Protein AF-A0A1V5PBD8-F1 (afdb_monomer_lite)

Structure (mmCIF, N/CA/C/O backbone):
data_AF-A0A1V5PBD8-F1
#
_entry.id   AF-A0A1V5PBD8-F1
#
loop_
_atom_site.group_PDB
_atom_site.id
_atom_site.type_symbol
_atom_site.label_atom_id
_atom_site.label_alt_id
_atom_site.label_comp_id
_atom_site.label_asym_id
_atom_site.label_entity_id
_atom_site.label_seq_id
_atom_site.pdbx_PDB_ins_code
_atom_site.Cartn_x
_atom_site.Cartn_y
_atom_site.Cartn_z
_atom_site.occupancy
_atom_site.B_iso_or_equiv
_atom_site.auth_seq_id
_atom_site.auth_comp_id
_atom_site.auth_asym_id
_atom_site.auth_atom_id
_atom_site.pdbx_PDB_model_num
ATOM 1 N N . MET A 1 1 ? 1.506 4.887 -16.526 1.00 55.16 1 MET A N 1
ATOM 2 C CA . MET A 1 1 ? 0.230 5.075 -15.800 1.00 55.16 1 MET A CA 1
ATOM 3 C C . MET A 1 1 ? -0.372 3.739 -15.356 1.00 55.16 1 MET A C 1
ATOM 5 O O . MET A 1 1 ? -1.001 3.715 -14.316 1.00 55.16 1 MET A O 1
ATOM 9 N N . GLU A 1 2 ? -0.044 2.615 -16.008 1.00 74.25 2 GLU A N 1
ATOM 10 C CA . GLU A 1 2 ? -0.589 1.282 -15.676 1.00 74.25 2 GLU A CA 1
ATOM 11 C C . GLU A 1 2 ? -0.262 0.729 -14.269 1.00 74.25 2 GLU A C 1
ATOM 13 O O . GLU A 1 2 ? -1.037 -0.053 -13.721 1.00 74.25 2 GLU A O 1
ATOM 18 N N . PHE A 1 3 ? 0.873 1.096 -13.658 1.00 83.12 3 PHE A N 1
ATOM 19 C CA . PHE A 1 3 ? 1.298 0.510 -12.375 1.00 83.12 3 PHE A CA 1
ATOM 20 C C . PHE A 1 3 ? 0.428 0.943 -11.191 1.00 83.12 3 PHE A C 1
ATOM 22 O O . PHE A 1 3 ? 0.031 0.106 -10.381 1.00 83.12 3 PHE A O 1
ATOM 29 N N . SER A 1 4 ? 0.101 2.235 -11.104 1.00 85.50 4 SER A N 1
ATOM 30 C CA . SER A 1 4 ? -0.802 2.774 -10.081 1.00 85.50 4 SER A CA 1
ATOM 31 C C . SER A 1 4 ? -2.216 2.219 -10.224 1.00 85.50 4 SER A C 1
ATOM 33 O O . SER A 1 4 ? -2.887 1.995 -9.222 1.00 85.50 4 SER A O 1
ATOM 35 N N . GLU A 1 5 ? -2.653 1.952 -11.458 1.00 87.94 5 GLU A N 1
ATOM 36 C CA . GLU A 1 5 ? -3.978 1.397 -11.725 1.00 87.94 5 GLU A CA 1
ATOM 37 C C . GLU A 1 5 ? -4.095 -0.033 -11.196 1.00 87.94 5 GLU A C 1
ATOM 39 O O . GLU A 1 5 ? -4.920 -0.289 -10.317 1.00 87.94 5 GLU A O 1
ATOM 44 N N . LYS A 1 6 ? -3.193 -0.924 -11.631 1.00 89.00 6 LYS A N 1
ATOM 45 C CA . LYS A 1 6 ? -3.183 -2.331 -11.201 1.00 89.00 6 LYS A CA 1
ATOM 46 C C . LYS A 1 6 ? -2.930 -2.495 -9.706 1.00 89.00 6 LYS A C 1
ATOM 48 O O . LYS A 1 6 ? -3.498 -3.384 -9.072 1.00 89.00 6 LYS A O 1
ATOM 53 N N . LEU A 1 7 ? -2.067 -1.654 -9.131 1.00 90.81 7 LEU A N 1
ATOM 54 C CA . LEU A 1 7 ? -1.844 -1.646 -7.688 1.00 90.81 7 LEU A CA 1
ATOM 55 C C . LEU A 1 7 ? -3.107 -1.187 -6.948 1.00 90.81 7 LEU A C 1
ATOM 57 O O . LEU A 1 7 ? -3.491 -1.800 -5.953 1.00 90.81 7 LEU A O 1
ATOM 61 N N . GLY A 1 8 ? -3.777 -0.152 -7.459 1.00 91.25 8 GLY A N 1
ATOM 62 C CA . GLY A 1 8 ? -5.034 0.340 -6.911 1.00 91.25 8 GLY A CA 1
ATOM 63 C C . GLY A 1 8 ? -6.133 -0.720 -6.912 1.00 91.25 8 GLY A C 1
ATOM 64 O O . GLY A 1 8 ? -6.816 -0.873 -5.905 1.00 91.25 8 GLY A O 1
ATOM 65 N N . GLU A 1 9 ? -6.268 -1.500 -7.986 1.00 90.62 9 GLU A N 1
ATOM 66 C CA . GLU A 1 9 ? -7.227 -2.613 -8.073 1.00 90.62 9 GLU A CA 1
ATOM 67 C C . GLU A 1 9 ? -6.964 -3.696 -7.018 1.00 90.62 9 GLU A C 1
ATOM 69 O O . GLU A 1 9 ? -7.883 -4.125 -6.315 1.00 90.62 9 GLU A O 1
ATOM 74 N N . ALA A 1 10 ? -5.702 -4.105 -6.862 1.00 90.75 10 ALA A N 1
ATOM 75 C CA . ALA A 1 10 ? -5.312 -5.120 -5.887 1.00 90.75 10 ALA A CA 1
ATOM 76 C C . ALA A 1 10 ? -5.588 -4.670 -4.439 1.00 90.75 10 ALA A C 1
ATOM 78 O O . ALA A 1 10 ? -6.126 -5.425 -3.624 1.00 90.75 10 ALA A O 1
ATOM 79 N N . LEU A 1 11 ? -5.273 -3.411 -4.128 1.00 91.06 11 LEU A N 1
ATOM 80 C CA . LEU A 1 11 ? -5.482 -2.828 -2.802 1.00 91.06 11 LEU A CA 1
ATOM 81 C C . LEU A 1 11 ? -6.960 -2.526 -2.523 1.00 91.06 11 LEU A C 1
ATOM 83 O O . LEU A 1 11 ? -7.412 -2.714 -1.396 1.00 91.06 11 LEU A O 1
ATOM 87 N N . ALA A 1 12 ? -7.731 -2.123 -3.532 1.00 91.06 12 ALA A N 1
ATOM 88 C CA . ALA A 1 12 ? -9.177 -1.926 -3.439 1.00 91.06 12 ALA A CA 1
ATOM 89 C C . ALA A 1 12 ? -9.902 -3.214 -3.037 1.00 91.06 12 ALA A C 1
ATOM 91 O O . ALA A 1 12 ? -10.720 -3.204 -2.113 1.00 91.06 12 ALA A O 1
ATOM 92 N N . ALA A 1 13 ? -9.534 -4.337 -3.663 1.00 87.75 13 ALA A N 1
ATOM 93 C CA . ALA A 1 13 ? -10.061 -5.651 -3.309 1.00 87.75 13 ALA A CA 1
ATOM 94 C C . ALA A 1 13 ? -9.727 -6.035 -1.856 1.00 87.75 13 ALA A C 1
ATOM 96 O O . ALA A 1 13 ? -10.575 -6.588 -1.157 1.00 87.75 13 ALA A O 1
ATOM 97 N N . TYR A 1 14 ? -8.520 -5.704 -1.384 1.00 87.88 14 TYR A N 1
ATOM 98 C CA . TYR A 1 14 ? -8.087 -5.995 -0.016 1.00 87.88 14 TYR A CA 1
ATOM 99 C C . TYR A 1 14 ? -8.771 -5.100 1.031 1.00 87.88 14 TYR A C 1
ATOM 101 O O . TYR A 1 14 ? -9.237 -5.580 2.064 1.00 87.88 14 TYR A O 1
ATOM 109 N N . CYS A 1 15 ? -8.857 -3.794 0.774 1.00 84.00 15 CYS A N 1
ATOM 110 C CA . CYS A 1 15 ? -9.437 -2.825 1.704 1.00 84.00 15 CYS A CA 1
ATOM 111 C C . CYS A 1 15 ? -10.968 -2.727 1.623 1.00 84.00 15 CYS A C 1
ATOM 113 O O . CYS A 1 15 ? -11.556 -2.047 2.463 1.00 84.00 15 CYS A O 1
ATOM 115 N N . ALA A 1 16 ? -11.602 -3.401 0.656 1.00 85.56 16 ALA A N 1
ATOM 116 C CA . ALA A 1 16 ? -13.030 -3.303 0.349 1.00 85.56 16 ALA A CA 1
ATOM 117 C C . ALA A 1 16 ? -13.484 -1.853 0.082 1.00 85.56 16 ALA A C 1
ATOM 119 O O . ALA A 1 16 ? -14.508 -1.395 0.594 1.00 85.56 16 ALA A O 1
ATOM 120 N N . ILE A 1 17 ? -12.687 -1.126 -0.701 1.00 84.88 17 ILE A N 1
ATOM 121 C CA . ILE A 1 17 ? -12.895 0.282 -1.068 1.00 84.88 17 ILE A CA 1
ATOM 122 C C . ILE A 1 17 ? -12.884 0.390 -2.592 1.00 84.88 17 ILE A C 1
ATOM 124 O O . ILE A 1 17 ? -12.342 -0.479 -3.269 1.00 84.88 17 ILE A O 1
ATOM 128 N N . ASP A 1 18 ? -13.501 1.436 -3.138 1.00 89.88 18 ASP A N 1
ATOM 129 C CA . ASP A 1 18 ? -13.514 1.671 -4.578 1.00 89.88 18 ASP A CA 1
ATOM 130 C C . ASP A 1 18 ? -12.097 1.892 -5.135 1.00 89.88 18 ASP A C 1
ATOM 132 O O . ASP A 1 18 ? -11.271 2.597 -4.544 1.00 89.88 18 ASP A O 1
ATOM 136 N N . THR A 1 19 ? -11.822 1.307 -6.299 1.00 89.19 19 THR A N 1
ATOM 137 C CA . THR A 1 19 ? -10.533 1.436 -6.985 1.00 89.19 19 THR A CA 1
ATOM 138 C C . THR A 1 19 ? -10.172 2.889 -7.263 1.00 89.19 19 THR A C 1
ATOM 140 O O . THR A 1 19 ? -9.019 3.265 -7.055 1.00 89.19 19 THR A O 1
ATOM 143 N N . ALA A 1 20 ? -11.132 3.727 -7.662 1.00 88.94 20 ALA A N 1
ATOM 144 C CA . ALA A 1 20 ? -10.871 5.137 -7.918 1.00 88.94 20 ALA A CA 1
ATOM 145 C C . ALA A 1 20 ? -10.479 5.872 -6.630 1.00 88.94 20 ALA A C 1
ATOM 147 O O . ALA A 1 20 ? -9.625 6.758 -6.662 1.00 88.94 20 ALA A O 1
ATOM 148 N N . GLU A 1 21 ? -11.055 5.502 -5.485 1.00 88.81 21 GLU A N 1
ATOM 149 C CA . GLU A 1 21 ? -10.688 6.104 -4.202 1.00 88.81 21 GLU A CA 1
ATOM 150 C C . GLU A 1 21 ? -9.250 5.733 -3.813 1.00 88.81 21 GLU A C 1
ATOM 152 O O . GLU A 1 21 ? -8.467 6.626 -3.490 1.00 88.81 21 GLU A O 1
ATOM 157 N N . ILE A 1 22 ? -8.862 4.458 -3.940 1.00 90.12 22 ILE A N 1
ATOM 158 C CA . ILE A 1 22 ? -7.475 4.023 -3.701 1.00 90.12 22 ILE A CA 1
ATOM 159 C C . ILE A 1 22 ? -6.502 4.717 -4.660 1.00 90.12 22 ILE A C 1
ATOM 161 O O . ILE A 1 22 ? -5.461 5.208 -4.227 1.00 90.12 22 ILE A O 1
ATOM 165 N N . GLN A 1 23 ? -6.834 4.797 -5.949 1.00 89.50 23 GLN A N 1
ATOM 166 C CA . GLN A 1 23 ? -5.990 5.454 -6.951 1.00 89.50 23 GLN A CA 1
ATOM 167 C C . GLN A 1 23 ? -5.775 6.940 -6.647 1.00 89.50 23 GLN A C 1
ATOM 169 O O . GLN A 1 23 ? -4.667 7.434 -6.818 1.00 89.50 23 GLN A O 1
ATOM 174 N N . ASN A 1 24 ? -6.800 7.642 -6.152 1.00 89.56 24 ASN A N 1
ATOM 175 C CA . ASN A 1 24 ? -6.669 9.037 -5.716 1.00 89.56 24 ASN A CA 1
ATOM 176 C C . ASN A 1 24 ? -5.836 9.195 -4.436 1.00 89.56 24 ASN A C 1
ATOM 178 O O . ASN A 1 24 ? -5.394 10.300 -4.127 1.00 89.56 24 ASN A O 1
ATOM 182 N N . MET A 1 25 ? -5.668 8.121 -3.665 1.00 90.75 25 MET A N 1
ATOM 183 C CA . MET A 1 25 ? -4.839 8.122 -2.465 1.00 90.75 25 MET A CA 1
ATOM 184 C C . MET A 1 25 ? -3.384 7.763 -2.752 1.00 90.75 25 MET A C 1
ATOM 186 O O . MET A 1 25 ? -2.523 8.199 -1.999 1.00 90.75 25 MET A O 1
ATOM 190 N N . LEU A 1 26 ? -3.106 6.969 -3.789 1.00 91.75 26 LEU A N 1
ATOM 191 C CA . LEU A 1 26 ? -1.739 6.626 -4.170 1.00 91.75 26 LEU A CA 1
ATOM 192 C C . LEU A 1 26 ? -0.956 7.888 -4.549 1.00 91.75 26 LEU A C 1
ATOM 194 O O . LEU A 1 26 ? -1.376 8.671 -5.400 1.00 91.75 26 LEU A O 1
ATOM 198 N N . GLU A 1 27 ? 0.208 8.053 -3.935 1.00 91.31 27 GLU A N 1
ATOM 199 C CA . GLU A 1 27 ? 1.088 9.198 -4.140 1.00 91.31 27 GLU A CA 1
ATOM 200 C C . GLU A 1 27 ? 2.503 8.745 -4.514 1.00 91.31 27 GLU A C 1
ATOM 202 O O . GLU A 1 27 ? 2.925 7.629 -4.204 1.00 91.31 27 GLU A O 1
ATOM 207 N N . THR A 1 28 ? 3.245 9.605 -5.211 1.00 89.94 28 THR A N 1
ATOM 208 C CA . THR A 1 28 ? 4.675 9.386 -5.447 1.00 89.94 28 THR A CA 1
ATOM 209 C C . THR A 1 28 ? 5.447 9.929 -4.245 1.00 89.94 28 THR A C 1
ATOM 211 O O . THR A 1 28 ? 5.324 11.123 -3.954 1.00 89.94 28 THR A O 1
ATOM 214 N N . PRO A 1 29 ? 6.233 9.098 -3.541 1.00 88.06 29 P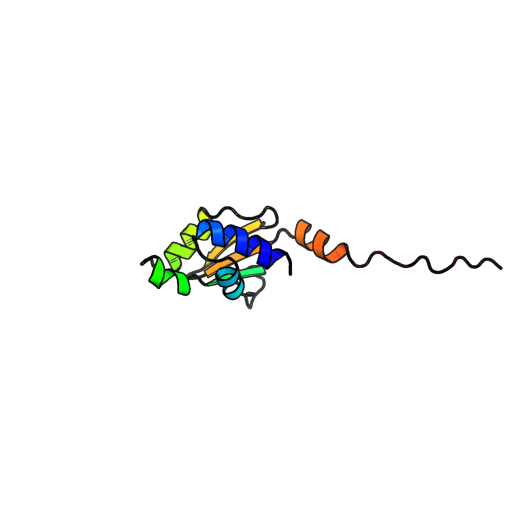RO A N 1
ATOM 215 C CA . PRO A 1 29 ? 7.011 9.563 -2.403 1.00 88.06 29 PRO A CA 1
ATOM 216 C C . PRO A 1 29 ? 8.093 10.574 -2.833 1.00 88.06 29 PRO A C 1
ATOM 218 O O . PRO A 1 29 ? 8.561 10.544 -3.974 1.00 88.06 29 PRO A O 1
ATOM 221 N N . PRO A 1 30 ? 8.518 11.476 -1.929 1.00 84.69 30 PRO A N 1
ATOM 222 C CA . PRO A 1 30 ? 9.486 12.528 -2.249 1.00 84.69 30 PRO A CA 1
ATOM 223 C C . PRO A 1 30 ? 10.912 12.002 -2.455 1.00 84.69 30 PRO A C 1
ATOM 225 O O . PRO A 1 30 ? 11.703 12.631 -3.155 1.00 84.69 30 PRO A O 1
ATOM 228 N N . GLU A 1 31 ? 11.242 10.864 -1.842 1.00 87.69 31 GLU A N 1
ATOM 229 C CA . GLU A 1 31 ? 12.557 10.233 -1.912 1.00 87.69 31 GLU A CA 1
ATOM 230 C C . GLU A 1 31 ? 12.430 8.830 -2.498 1.00 87.69 31 GLU A C 1
ATOM 232 O O . GLU A 1 31 ? 11.592 8.041 -2.065 1.00 87.69 31 GLU A O 1
ATOM 237 N N . SER A 1 32 ? 13.305 8.487 -3.443 1.00 82.69 32 SER A N 1
ATOM 238 C CA . SER A 1 32 ? 13.304 7.176 -4.107 1.00 82.69 32 SER A CA 1
ATOM 239 C C . SER A 1 32 ? 13.579 6.006 -3.154 1.00 82.69 32 SER A C 1
ATOM 241 O O . SER A 1 32 ? 13.192 4.875 -3.428 1.00 82.69 32 SER A O 1
ATOM 243 N N . GLU A 1 33 ? 14.219 6.263 -2.010 1.00 86.56 33 GLU A N 1
ATOM 244 C CA . GLU A 1 33 ? 14.428 5.264 -0.953 1.00 86.56 33 GLU A CA 1
ATOM 245 C C . GLU A 1 33 ? 13.115 4.854 -0.263 1.00 86.56 33 GLU A C 1
ATOM 247 O O . GLU A 1 33 ? 13.028 3.770 0.312 1.00 86.56 33 GLU A O 1
ATOM 252 N N . MET A 1 34 ? 12.073 5.686 -0.362 1.00 87.50 34 MET A N 1
ATOM 253 C CA . MET A 1 34 ? 10.732 5.413 0.162 1.00 87.50 34 MET A CA 1
ATOM 254 C C . MET A 1 34 ? 9.837 4.673 -0.845 1.00 87.50 34 MET A C 1
ATOM 256 O O . MET A 1 34 ? 8.636 4.553 -0.617 1.00 87.50 34 MET A O 1
ATOM 260 N N . GLY A 1 35 ? 10.405 4.153 -1.934 1.00 89.56 35 GLY A N 1
ATOM 261 C CA . GLY A 1 35 ? 9.696 3.376 -2.948 1.00 89.56 35 GLY A CA 1
ATOM 262 C C . GLY A 1 35 ? 9.272 4.192 -4.163 1.00 89.56 35 GLY A C 1
ATOM 263 O O . GLY A 1 35 ? 9.621 5.359 -4.319 1.00 89.56 35 GLY A O 1
ATOM 264 N N . ASP A 1 36 ? 8.522 3.546 -5.048 1.00 90.62 36 ASP A N 1
ATOM 265 C CA . ASP A 1 36 ? 8.011 4.139 -6.286 1.00 90.62 36 ASP A CA 1
ATOM 266 C C . ASP A 1 36 ? 6.599 4.710 -6.097 1.00 90.62 36 ASP A C 1
ATOM 268 O O . ASP A 1 36 ? 6.215 5.688 -6.741 1.00 90.62 36 ASP A O 1
ATOM 272 N N . LEU A 1 37 ? 5.817 4.092 -5.207 1.00 91.94 37 LEU A N 1
ATOM 273 C CA . LEU A 1 37 ? 4.451 4.482 -4.864 1.00 91.94 37 LEU A CA 1
ATOM 274 C C . LEU A 1 37 ? 4.250 4.370 -3.356 1.00 91.94 37 LEU A C 1
ATOM 276 O O . LEU A 1 37 ? 4.766 3.448 -2.729 1.00 91.94 37 LEU A O 1
ATOM 280 N N . ALA A 1 38 ? 3.451 5.259 -2.782 1.00 94.00 38 ALA A N 1
ATOM 281 C CA . ALA A 1 38 ? 3.079 5.221 -1.377 1.00 94.00 38 ALA A CA 1
ATOM 282 C C . ALA A 1 38 ? 1.555 5.288 -1.213 1.00 94.00 38 ALA A C 1
ATOM 284 O O . ALA A 1 38 ? 0.868 5.990 -1.955 1.00 94.00 38 ALA A O 1
ATOM 285 N N . LEU A 1 39 ? 1.023 4.552 -0.233 1.00 93.69 39 LEU A N 1
ATOM 286 C CA . LEU A 1 39 ? -0.384 4.616 0.162 1.00 93.69 39 LEU A CA 1
ATOM 287 C C . LEU A 1 39 ? -0.524 5.195 1.582 1.00 93.69 39 LEU A C 1
ATOM 289 O O . LEU A 1 39 ? -0.198 4.507 2.559 1.00 93.69 39 LEU A O 1
ATOM 293 N N . PRO A 1 40 ? -1.066 6.415 1.737 1.00 93.62 40 PRO A N 1
ATOM 294 C CA . PRO A 1 40 ? -1.397 6.989 3.035 1.00 93.62 40 PRO A CA 1
ATOM 295 C C . PRO A 1 40 ? -2.585 6.262 3.677 1.00 93.62 40 PRO A C 1
ATOM 297 O O . PRO A 1 40 ? -3.723 6.341 3.216 1.00 93.62 40 PRO A O 1
ATOM 300 N N . CYS A 1 41 ? -2.370 5.622 4.825 1.00 91.94 41 CYS A N 1
ATOM 301 C CA . CYS A 1 41 ? -3.415 4.856 5.512 1.00 91.94 41 CYS A CA 1
ATOM 302 C C . CYS A 1 41 ? -4.288 5.687 6.473 1.00 91.94 41 CYS A C 1
ATOM 304 O O . CYS A 1 41 ? -5.216 5.166 7.098 1.00 91.94 41 CYS A O 1
ATOM 306 N N . PHE A 1 42 ? -4.035 6.994 6.596 1.00 88.94 42 PHE A N 1
ATOM 307 C CA . PHE A 1 42 ? -4.771 7.892 7.500 1.00 88.94 42 PHE A CA 1
ATOM 308 C C . PHE A 1 42 ? -6.263 7.990 7.174 1.00 88.94 42 PHE A C 1
ATOM 310 O O . PHE A 1 42 ? -7.084 8.126 8.083 1.00 88.94 42 PHE A O 1
ATOM 317 N N . ARG A 1 43 ? -6.631 7.886 5.892 1.00 84.19 43 ARG A N 1
ATOM 318 C CA . ARG A 1 43 ? -8.036 7.935 5.457 1.00 84.19 43 ARG A CA 1
ATOM 319 C C . ARG A 1 43 ? -8.796 6.679 5.898 1.00 84.19 43 ARG A C 1
ATOM 321 O O . ARG A 1 43 ? -9.945 6.786 6.321 1.00 84.19 43 ARG A O 1
ATOM 328 N N . PHE A 1 44 ? -8.129 5.521 5.931 1.00 84.25 44 PHE A N 1
ATOM 329 C CA . PHE A 1 44 ? -8.720 4.258 6.390 1.00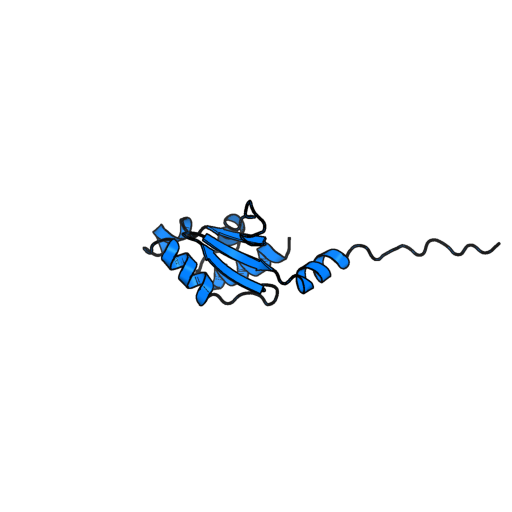 84.25 44 PHE A CA 1
ATOM 330 C C . PHE A 1 44 ? -8.879 4.182 7.908 1.00 84.25 44 PHE A C 1
ATOM 332 O O . PHE A 1 44 ? -9.744 3.454 8.391 1.00 84.25 44 PHE A O 1
ATOM 339 N N . ALA A 1 45 ? -8.085 4.937 8.674 1.00 85.38 45 ALA A N 1
ATOM 340 C CA . ALA A 1 45 ? -8.082 4.864 10.135 1.00 85.38 45 ALA A CA 1
ATOM 341 C C . ALA A 1 45 ? -9.473 5.100 10.747 1.00 85.38 45 ALA A C 1
ATOM 343 O O . ALA A 1 45 ? -9.889 4.385 11.663 1.00 85.38 45 ALA A O 1
ATOM 344 N N . LYS A 1 46 ? -10.233 6.058 10.197 1.00 81.06 46 LYS A N 1
ATOM 345 C CA . LYS A 1 46 ? -11.594 6.365 10.663 1.00 81.06 46 LYS A CA 1
ATOM 346 C C . LYS A 1 46 ? -12.594 5.261 10.309 1.00 81.06 46 LYS A C 1
ATOM 348 O O . LYS A 1 46 ? -13.451 4.947 11.131 1.00 81.06 46 LYS A O 1
ATOM 353 N N . ALA A 1 47 ? -12.473 4.673 9.118 1.00 82.12 47 ALA A N 1
ATOM 354 C CA . ALA A 1 47 ? -13.356 3.607 8.644 1.00 82.12 47 ALA A CA 1
ATOM 355 C C . ALA A 1 47 ? -13.096 2.281 9.377 1.00 82.12 47 ALA A C 1
ATOM 357 O O . ALA A 1 47 ? -14.030 1.636 9.848 1.00 82.12 47 ALA A O 1
ATOM 358 N N . GLN A 1 48 ? -11.825 1.912 9.548 1.00 81.25 48 GLN A N 1
ATOM 359 C CA . GLN A 1 48 ? -11.425 0.649 10.168 1.00 81.25 48 GLN A CA 1
ATOM 360 C C . GLN A 1 48 ? -11.323 0.712 11.700 1.00 81.25 48 GLN A C 1
ATOM 362 O O . GLN A 1 48 ? -11.120 -0.322 12.332 1.00 81.25 48 GLN A O 1
ATOM 367 N N . LYS A 1 49 ? -11.439 1.903 12.312 1.00 87.19 49 LYS A N 1
ATOM 368 C CA . LYS A 1 49 ? -11.217 2.139 13.757 1.00 87.19 49 LYS A CA 1
ATOM 369 C C . LYS A 1 49 ? -9.884 1.559 14.261 1.00 87.19 49 LYS A C 1
ATOM 371 O O . LYS A 1 49 ? -9.774 1.129 15.407 1.00 87.19 49 LYS A O 1
ATOM 376 N N . LYS A 1 50 ? -8.874 1.547 13.393 1.00 88.62 50 LYS A N 1
ATOM 377 C CA . LYS A 1 50 ? -7.510 1.079 13.662 1.00 88.62 50 LYS A CA 1
ATOM 378 C C . LYS A 1 50 ? -6.542 2.234 13.444 1.00 88.62 50 LYS A C 1
ATOM 380 O O . LYS A 1 50 ? -6.789 3.109 12.616 1.00 88.62 50 LYS A O 1
ATOM 385 N N . SER A 1 51 ? -5.426 2.229 14.164 1.00 92.62 51 SER A N 1
ATOM 386 C CA . SER A 1 51 ? -4.359 3.204 13.934 1.00 92.62 51 SER A CA 1
ATOM 387 C C . SER A 1 51 ? -3.810 3.066 12.508 1.00 92.62 51 SER A C 1
ATOM 389 O O . SER A 1 51 ? -3.629 1.934 12.054 1.00 92.62 51 SER A O 1
ATOM 391 N N . PRO A 1 52 ? -3.477 4.173 11.817 1.00 91.56 52 PRO A N 1
ATOM 392 C CA . PRO A 1 52 ? -2.956 4.126 10.449 1.00 91.56 52 PRO A CA 1
ATOM 393 C C . PRO A 1 52 ? -1.699 3.258 10.334 1.00 91.56 52 PRO A C 1
ATOM 395 O O . PRO A 1 52 ? -1.540 2.562 9.342 1.00 91.56 52 PRO A O 1
ATOM 398 N N . ALA A 1 53 ? -0.867 3.215 11.379 1.00 93.69 53 ALA A N 1
ATOM 399 C CA . ALA A 1 53 ? 0.309 2.351 11.416 1.00 93.69 53 ALA A CA 1
ATOM 400 C C . ALA A 1 53 ? -0.007 0.852 11.454 1.00 93.69 53 ALA A C 1
ATOM 402 O O . ALA A 1 53 ? 0.694 0.059 10.835 1.00 93.69 53 ALA A O 1
ATOM 403 N N . LEU A 1 54 ? -1.085 0.455 12.136 1.00 93.31 54 LEU A N 1
ATOM 404 C CA . LEU A 1 54 ? -1.523 -0.941 12.140 1.00 93.31 54 LEU A CA 1
ATOM 405 C C . LEU A 1 54 ? -2.108 -1.336 10.785 1.00 93.31 54 LEU A C 1
ATOM 407 O O . LEU A 1 54 ? -1.891 -2.452 10.337 1.00 93.31 54 LEU A O 1
ATOM 411 N N . ILE A 1 55 ? -2.831 -0.420 10.136 1.00 92.44 55 ILE A N 1
ATOM 412 C CA . ILE A 1 55 ? -3.381 -0.644 8.795 1.00 92.44 55 ILE A CA 1
ATOM 413 C C . ILE A 1 55 ? -2.245 -0.768 7.779 1.00 92.44 55 ILE A C 1
ATOM 415 O O . ILE A 1 55 ? -2.252 -1.693 6.977 1.00 92.44 55 ILE A O 1
ATOM 419 N N . ALA A 1 56 ? -1.2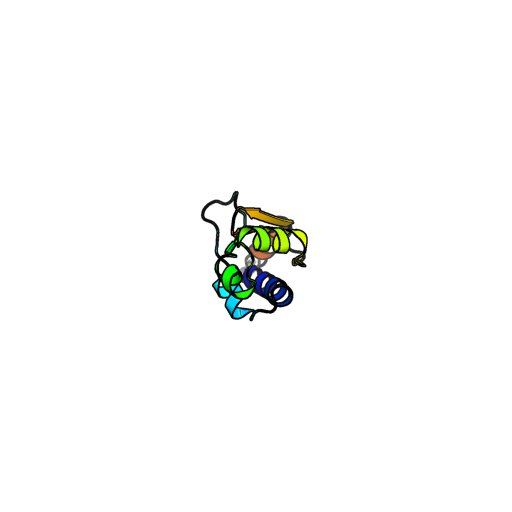47 0.113 7.849 1.00 94.06 56 ALA A N 1
ATOM 420 C CA . ALA A 1 56 ? -0.089 0.050 6.970 1.00 94.06 56 ALA A CA 1
ATOM 421 C C . ALA A 1 56 ? 0.686 -1.267 7.136 1.00 94.06 56 ALA A C 1
ATOM 423 O O . ALA A 1 56 ? 0.991 -1.931 6.148 1.00 94.06 56 ALA A O 1
ATOM 424 N N . ALA A 1 57 ? 0.951 -1.679 8.380 1.00 94.19 57 ALA A N 1
ATOM 425 C CA . ALA A 1 57 ? 1.611 -2.951 8.670 1.00 94.19 57 ALA A CA 1
ATOM 426 C C . ALA A 1 57 ? 0.802 -4.160 8.173 1.00 94.19 57 ALA A C 1
ATOM 428 O O . ALA A 1 57 ? 1.377 -5.097 7.626 1.00 94.19 57 ALA A O 1
ATOM 429 N N . ASP A 1 58 ? -0.522 -4.127 8.331 1.00 93.44 58 ASP A N 1
ATOM 430 C CA . ASP A 1 58 ? -1.414 -5.180 7.848 1.00 93.44 58 ASP A CA 1
ATOM 431 C C . ASP A 1 58 ? -1.400 -5.287 6.319 1.00 93.44 58 ASP A C 1
ATOM 433 O O . ASP A 1 58 ? -1.188 -6.372 5.788 1.00 93.44 58 ASP A O 1
ATOM 437 N N . ILE A 1 59 ? -1.545 -4.165 5.610 1.00 92.25 59 ILE A N 1
ATOM 438 C CA . ILE A 1 59 ? -1.498 -4.135 4.143 1.00 92.25 59 ILE A CA 1
ATOM 439 C C . ILE A 1 59 ? -0.136 -4.632 3.649 1.00 92.25 59 ILE A C 1
ATOM 441 O O . ILE A 1 59 ? -0.086 -5.488 2.773 1.00 92.25 59 ILE A O 1
ATOM 445 N N . ALA A 1 60 ? 0.970 -4.154 4.225 1.00 93.75 60 ALA A N 1
ATOM 446 C CA . ALA A 1 60 ? 2.307 -4.576 3.810 1.00 93.75 60 ALA A CA 1
ATOM 447 C C . ALA A 1 60 ? 2.553 -6.086 4.010 1.00 93.75 60 ALA A C 1
ATOM 449 O O . ALA A 1 60 ? 3.297 -6.686 3.238 1.00 93.75 60 ALA A O 1
ATOM 450 N N . ALA A 1 61 ? 1.935 -6.698 5.027 1.00 93.25 61 ALA A N 1
ATOM 451 C CA . ALA A 1 61 ? 2.123 -8.111 5.353 1.00 93.25 61 ALA A CA 1
ATOM 452 C C . ALA A 1 61 ? 1.148 -9.054 4.632 1.00 93.25 61 ALA A C 1
ATOM 454 O O . ALA A 1 61 ? 1.517 -10.186 4.321 1.00 93.25 61 ALA A O 1
ATOM 455 N N . ASN A 1 62 ? -0.091 -8.615 4.405 1.00 93.06 62 ASN A N 1
ATOM 456 C CA . ASN A 1 62 ? -1.198 -9.491 4.016 1.00 93.06 62 ASN A CA 1
ATOM 457 C C . ASN A 1 62 ? -1.831 -9.134 2.664 1.00 93.06 62 ASN A C 1
ATOM 459 O O . ASN A 1 62 ? -2.577 -9.953 2.121 1.00 93.06 62 ASN A O 1
ATOM 463 N N . ALA A 1 63 ? -1.577 -7.943 2.109 1.00 90.56 63 ALA A N 1
ATOM 464 C CA . ALA A 1 63 ? -2.148 -7.585 0.817 1.00 90.56 63 ALA A CA 1
ATOM 465 C C . ALA A 1 63 ? -1.558 -8.453 -0.299 1.00 90.56 63 ALA A C 1
ATOM 467 O O . ALA A 1 63 ? -0.353 -8.699 -0.369 1.00 90.56 63 ALA A O 1
ATOM 468 N N . VAL A 1 64 ? -2.424 -8.890 -1.212 1.00 90.50 64 VAL A N 1
ATOM 469 C CA . VAL A 1 64 ? -1.997 -9.574 -2.431 1.00 90.50 64 VAL A CA 1
ATOM 470 C C . VAL A 1 64 ? -1.527 -8.513 -3.411 1.00 90.50 64 VAL A C 1
ATOM 472 O O . VAL A 1 64 ? -2.324 -7.716 -3.898 1.00 90.50 64 VAL A O 1
ATOM 475 N N . LEU A 1 65 ? -0.224 -8.486 -3.674 1.00 91.50 65 LEU A N 1
ATOM 476 C CA . LEU A 1 65 ? 0.391 -7.480 -4.530 1.00 91.50 65 LEU A CA 1
ATOM 477 C C . LEU A 1 65 ? 0.556 -8.007 -5.962 1.00 91.50 65 LEU A C 1
ATOM 479 O O . LEU A 1 65 ? 0.805 -9.200 -6.152 1.00 91.50 65 LEU A O 1
ATOM 483 N N . PRO A 1 66 ? 0.450 -7.133 -6.977 1.00 89.81 66 PRO A N 1
ATOM 484 C CA . PRO A 1 66 ? 0.744 -7.499 -8.356 1.00 89.81 66 PRO A CA 1
ATOM 485 C C . PRO A 1 66 ? 2.182 -8.006 -8.533 1.00 89.81 66 PRO A C 1
ATOM 487 O O . PRO A 1 66 ? 3.092 -7.571 -7.831 1.00 89.81 66 PRO A O 1
ATOM 490 N N . GLU A 1 67 ? 2.421 -8.844 -9.546 1.00 88.56 67 GLU A N 1
ATOM 491 C CA . GLU A 1 67 ? 3.741 -9.451 -9.788 1.00 88.56 67 GLU A CA 1
ATOM 492 C C . GLU A 1 67 ? 4.869 -8.443 -10.043 1.00 88.56 67 GLU A C 1
ATOM 494 O O . GLU A 1 67 ? 6.033 -8.762 -9.798 1.00 88.56 67 GLU A O 1
ATOM 499 N N . PHE A 1 68 ? 4.551 -7.238 -10.518 1.00 89.50 68 PHE A N 1
ATOM 500 C CA . PHE A 1 68 ? 5.539 -6.184 -10.743 1.00 89.50 68 PHE A CA 1
ATOM 501 C C . PHE A 1 68 ? 5.997 -5.496 -9.454 1.00 89.50 68 PHE A C 1
ATOM 503 O O . PHE A 1 68 ? 6.968 -4.745 -9.495 1.00 89.50 68 PHE A O 1
ATOM 510 N N . ILE A 1 69 ? 5.346 -5.738 -8.314 1.00 92.31 69 ILE A N 1
ATOM 511 C CA . ILE A 1 69 ? 5.793 -5.226 -7.020 1.00 92.31 69 ILE A CA 1
ATOM 512 C C . ILE A 1 69 ? 6.884 -6.145 -6.466 1.00 92.31 69 ILE A C 1
ATOM 514 O O . ILE A 1 69 ? 6.721 -7.359 -6.349 1.00 92.31 69 ILE A O 1
ATOM 518 N N . LEU A 1 70 ? 8.031 -5.554 -6.146 1.00 92.75 70 LEU A N 1
ATOM 519 C CA . LEU A 1 70 ? 9.163 -6.206 -5.501 1.00 92.75 70 LEU A CA 1
ATOM 520 C C . LEU A 1 70 ? 8.869 -6.458 -4.020 1.00 92.75 70 LEU A C 1
ATOM 522 O O . LEU A 1 70 ? 9.118 -7.553 -3.522 1.00 92.75 70 LEU A O 1
ATOM 526 N N . LYS A 1 71 ? 8.375 -5.431 -3.322 1.00 92.88 71 LYS A N 1
ATOM 527 C CA . LYS A 1 71 ? 8.046 -5.473 -1.893 1.00 92.88 71 LYS A CA 1
ATOM 528 C C . LYS A 1 71 ? 7.137 -4.309 -1.495 1.00 92.88 71 LYS A C 1
ATOM 530 O O . LYS A 1 71 ? 7.099 -3.287 -2.182 1.00 92.88 71 LYS A O 1
ATOM 535 N N . ALA A 1 72 ? 6.463 -4.469 -0.360 1.00 94.75 72 ALA A N 1
ATOM 536 C CA . ALA A 1 72 ? 5.772 -3.405 0.356 1.00 94.75 72 ALA A CA 1
ATOM 537 C C . ALA A 1 72 ? 6.378 -3.245 1.757 1.00 94.75 72 ALA A C 1
ATOM 539 O O . ALA A 1 72 ? 6.641 -4.239 2.433 1.00 94.75 72 ALA A O 1
ATOM 540 N N . GLU A 1 73 ? 6.589 -2.010 2.202 1.00 95.06 73 GLU A N 1
ATOM 541 C CA . GLU A 1 73 ? 7.115 -1.695 3.531 1.00 95.06 73 GLU A CA 1
ATOM 542 C C . GLU A 1 73 ? 6.217 -0.691 4.246 1.00 95.06 73 GLU A C 1
ATOM 544 O O . GLU A 1 73 ? 5.870 0.357 3.706 1.00 95.06 73 GLU A O 1
ATOM 549 N N . ALA A 1 74 ? 5.848 -0.998 5.487 1.00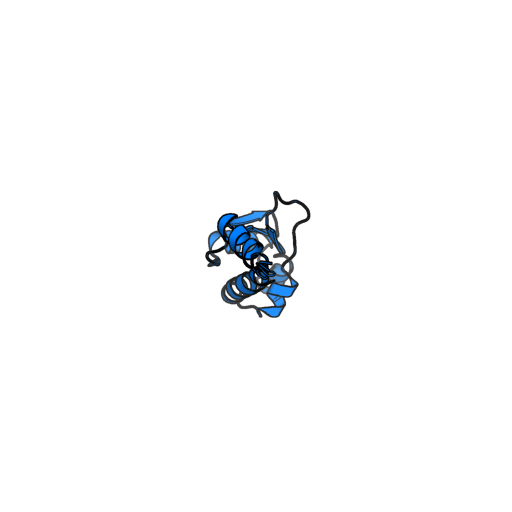 94.94 74 ALA A N 1
ATOM 550 C CA . ALA A 1 74 ? 5.089 -0.078 6.318 1.00 94.94 74 ALA A CA 1
ATOM 551 C C . ALA A 1 74 ? 6.031 0.928 6.995 1.00 94.94 74 ALA A C 1
ATOM 553 O O . ALA A 1 74 ? 6.902 0.546 7.777 1.00 94.94 74 ALA A O 1
ATOM 554 N N . ALA A 1 75 ? 5.817 2.216 6.739 1.00 93.12 75 ALA A N 1
ATOM 555 C CA . ALA A 1 75 ? 6.582 3.316 7.314 1.00 93.12 75 ALA A CA 1
ATOM 556 C C . ALA A 1 75 ? 5.633 4.277 8.042 1.00 93.12 75 ALA A C 1
ATOM 558 O O . ALA A 1 75 ? 5.025 5.178 7.458 1.00 93.12 75 ALA A O 1
ATOM 559 N N . GLY A 1 76 ? 5.458 4.065 9.348 1.00 91.69 76 GLY A N 1
ATOM 560 C CA . GLY A 1 76 ? 4.485 4.829 10.127 1.00 91.69 76 GLY A CA 1
ATOM 561 C C . GLY A 1 76 ? 3.073 4.609 9.583 1.00 91.69 76 GLY A C 1
ATOM 562 O O . GLY A 1 76 ? 2.601 3.484 9.573 1.00 91.69 76 GLY A O 1
ATOM 563 N N . GLY A 1 77 ? 2.393 5.671 9.145 1.00 93.00 77 GLY A N 1
ATOM 564 C CA . GLY A 1 77 ? 1.040 5.602 8.575 1.00 93.00 77 GLY A CA 1
ATOM 565 C C . GLY A 1 77 ? 0.973 5.375 7.061 1.00 93.00 77 GLY A C 1
ATOM 566 O O . GLY A 1 77 ? -0.101 5.575 6.494 1.00 93.00 77 GLY A O 1
ATOM 567 N N . TYR A 1 78 ? 2.082 5.008 6.419 1.00 93.81 78 TYR A N 1
ATOM 568 C CA . TYR A 1 78 ? 2.187 4.812 4.972 1.00 93.81 78 TYR A CA 1
ATOM 569 C C . TYR A 1 78 ? 2.614 3.387 4.632 1.00 93.81 78 TYR A C 1
ATOM 571 O O . TYR A 1 78 ? 3.338 2.751 5.401 1.00 93.81 78 TYR A O 1
ATOM 579 N N . VAL A 1 79 ? 2.195 2.915 3.460 1.00 95.31 79 VAL A N 1
ATOM 580 C CA . VAL A 1 79 ? 2.742 1.709 2.830 1.00 95.31 79 VAL A CA 1
ATOM 581 C C . VAL A 1 79 ? 3.511 2.117 1.591 1.00 95.31 79 VAL A C 1
ATOM 583 O O . VAL A 1 79 ? 2.924 2.658 0.659 1.00 95.31 79 VAL A O 1
ATOM 586 N N . ASN A 1 80 ? 4.805 1.844 1.595 1.00 95.25 80 ASN A N 1
ATOM 587 C CA . ASN A 1 80 ? 5.734 2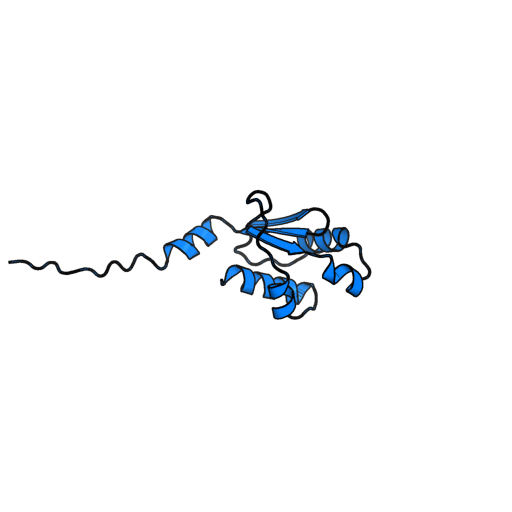.138 0.519 1.00 95.25 80 ASN A CA 1
ATOM 588 C C . ASN A 1 80 ? 5.872 0.906 -0.375 1.00 95.25 80 ASN A C 1
ATOM 590 O O . ASN A 1 80 ? 6.217 -0.172 0.108 1.00 95.25 80 ASN A O 1
ATOM 594 N N . PHE A 1 81 ? 5.615 1.052 -1.668 1.00 94.50 81 PHE A N 1
ATOM 595 C CA . PHE A 1 81 ? 5.678 -0.015 -2.659 1.00 94.50 81 PHE A CA 1
ATOM 596 C C . PHE A 1 81 ? 6.872 0.192 -3.580 1.00 94.50 81 PHE A C 1
ATOM 598 O O . PHE A 1 81 ? 7.072 1.274 -4.130 1.00 94.50 81 PHE A O 1
ATOM 605 N N . PHE A 1 82 ? 7.636 -0.875 -3.779 1.00 93.00 82 PHE A N 1
ATOM 606 C CA . PHE A 1 82 ? 8.814 -0.890 -4.638 1.00 93.00 82 PHE A CA 1
ATOM 607 C C . PHE A 1 82 ? 8.506 -1.730 -5.869 1.00 93.00 82 PHE A C 1
ATOM 609 O O . PHE A 1 82 ? 8.067 -2.873 -5.730 1.00 93.00 82 PHE A O 1
ATOM 616 N N . ILE A 1 83 ? 8.728 -1.198 -7.063 1.00 90.75 83 ILE A N 1
ATOM 617 C CA . ILE A 1 83 ? 8.508 -1.899 -8.329 1.00 90.75 83 ILE A CA 1
ATOM 618 C C . ILE A 1 83 ? 9.770 -2.698 -8.680 1.00 90.75 83 ILE A C 1
ATOM 620 O O . ILE A 1 83 ? 10.899 -2.286 -8.410 1.00 90.75 83 ILE A O 1
ATOM 624 N N . LYS A 1 84 ? 9.602 -3.879 -9.280 1.00 90.00 84 LYS A N 1
ATOM 625 C CA . LYS A 1 84 ? 10.726 -4.678 -9.776 1.00 90.00 84 LYS A CA 1
ATOM 626 C C . LYS A 1 84 ? 11.427 -3.912 -10.904 1.00 90.00 84 LYS A C 1
ATOM 628 O O . LYS A 1 84 ? 10.772 -3.586 -11.898 1.00 90.00 84 LYS A O 1
ATOM 633 N N . PRO A 1 85 ? 12.752 -3.691 -10.823 1.00 81.50 85 PRO A N 1
ATOM 634 C CA . PRO A 1 85 ? 13.481 -2.931 -11.838 1.00 81.50 85 PRO A CA 1
ATOM 635 C C . PRO A 1 85 ? 13.380 -3.567 -13.232 1.00 81.50 85 PRO A C 1
ATOM 637 O O . PRO A 1 85 ? 13.377 -2.858 -14.232 1.00 81.50 85 PRO A O 1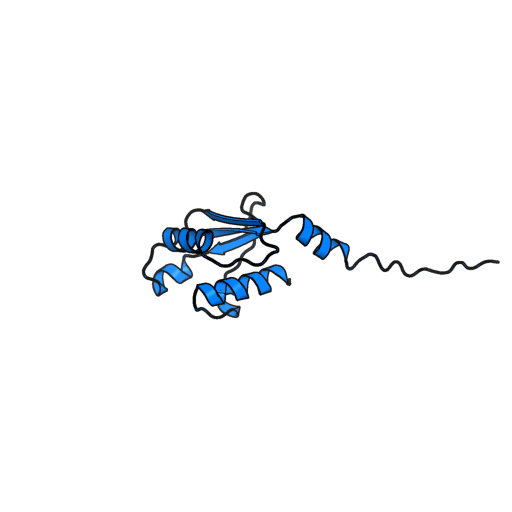
ATOM 640 N N . GLU A 1 86 ? 13.236 -4.892 -13.308 1.00 81.88 86 GLU A N 1
ATOM 641 C CA . GLU A 1 86 ? 13.054 -5.633 -14.562 1.00 81.88 86 GLU A CA 1
ATOM 642 C C . GLU A 1 86 ? 11.717 -5.317 -15.249 1.00 81.88 86 GLU A C 1
ATOM 644 O O . GLU A 1 86 ? 11.670 -5.131 -16.464 1.00 81.88 86 GLU A O 1
ATOM 649 N N . GLU A 1 87 ? 10.630 -5.223 -14.479 1.00 78.44 87 GLU A N 1
ATOM 650 C CA . GLU A 1 87 ? 9.301 -4.878 -15.001 1.00 78.44 87 GLU A CA 1
ATOM 651 C C . GLU A 1 87 ? 9.227 -3.398 -15.377 1.00 78.44 87 GLU A C 1
ATOM 653 O O . GLU A 1 87 ? 8.656 -3.045 -16.411 1.00 78.44 87 GLU A O 1
ATOM 658 N N . PHE A 1 88 ? 9.885 -2.535 -14.600 1.00 73.19 88 PHE A N 1
ATOM 659 C CA . PHE A 1 88 ? 10.035 -1.127 -14.950 1.00 73.19 88 PHE A CA 1
ATOM 660 C C . PHE A 1 88 ? 10.823 -0.951 -16.258 1.00 73.19 88 PHE A C 1
ATOM 662 O O . PHE A 1 88 ? 10.386 -0.230 -17.155 1.00 73.19 88 PHE A O 1
ATOM 669 N N . ALA A 1 89 ? 11.943 -1.666 -16.420 1.00 68.25 89 ALA A N 1
ATOM 670 C CA . ALA A 1 89 ? 12.746 -1.630 -17.639 1.00 68.25 89 ALA A CA 1
ATOM 671 C C . ALA A 1 89 ? 11.945 -2.086 -18.867 1.00 68.25 89 ALA A C 1
ATOM 673 O O . ALA A 1 89 ? 11.991 -1.418 -19.900 1.00 68.25 89 ALA A O 1
ATOM 674 N N . LYS A 1 90 ? 11.158 -3.166 -18.760 1.00 69.19 90 LYS A N 1
ATOM 675 C CA . LYS A 1 90 ? 10.261 -3.598 -19.846 1.00 69.19 90 LYS A CA 1
ATOM 676 C C . LYS A 1 90 ? 9.223 -2.531 -20.188 1.00 69.19 90 LYS A C 1
ATOM 678 O O . LYS A 1 90 ? 9.033 -2.240 -21.363 1.00 69.19 90 LYS A O 1
ATOM 683 N N . ALA A 1 91 ? 8.580 -1.919 -19.197 1.00 66.69 91 ALA A N 1
ATOM 684 C CA . ALA A 1 91 ? 7.569 -0.895 -19.456 1.00 66.69 91 ALA A CA 1
ATOM 685 C C . ALA A 1 91 ? 8.147 0.365 -20.128 1.00 66.69 91 ALA A C 1
ATOM 687 O O . ALA A 1 91 ? 7.484 0.974 -20.966 1.00 66.69 91 ALA A O 1
ATOM 688 N N . VAL A 1 92 ? 9.386 0.745 -19.800 1.00 65.94 92 VAL A N 1
ATOM 689 C CA . VAL A 1 92 ? 10.038 1.952 -20.342 1.00 65.94 92 VAL A CA 1
ATOM 690 C C . VAL A 1 92 ? 10.714 1.712 -21.699 1.00 65.94 92 VAL A C 1
ATOM 692 O O . VAL A 1 92 ? 10.770 2.631 -22.514 1.00 65.94 92 VAL A O 1
ATOM 695 N N . LEU A 1 93 ? 11.213 0.503 -21.977 1.00 59.00 93 LEU A N 1
ATOM 696 C CA . LEU A 1 93 ? 11.953 0.193 -23.213 1.00 59.00 93 LEU A CA 1
ATOM 697 C C . LEU A 1 93 ? 11.057 -0.181 -24.406 1.00 59.00 93 LEU A C 1
ATOM 699 O O . LEU A 1 93 ? 11.529 -0.187 -25.542 1.00 59.00 93 LEU A O 1
ATOM 703 N N . VAL A 1 94 ? 9.778 -0.492 -24.185 1.00 56.94 94 VAL A N 1
ATOM 704 C CA . VAL A 1 94 ? 8.883 -0.988 -25.246 1.00 56.94 94 VAL A CA 1
ATOM 705 C C . VAL A 1 94 ? 8.352 0.083 -26.229 1.00 56.94 94 VAL A C 1
ATOM 707 O O . VAL A 1 94 ? 8.139 -0.282 -27.384 1.00 56.94 94 VAL A O 1
ATOM 710 N N . PRO A 1 95 ? 8.187 1.388 -25.915 1.00 50.81 95 PRO A N 1
ATOM 711 C CA . PRO A 1 95 ? 7.623 2.325 -26.895 1.00 50.81 95 PRO A CA 1
ATOM 712 C C . PRO A 1 95 ? 8.615 2.995 -27.873 1.00 50.81 95 PRO A C 1
ATOM 714 O O . PRO A 1 95 ? 8.160 3.770 -28.711 1.00 50.81 95 PRO A O 1
ATOM 717 N N . THR A 1 96 ? 9.935 2.756 -27.826 1.00 46.66 96 THR A N 1
ATOM 718 C CA . THR A 1 96 ? 10.906 3.567 -28.613 1.00 46.66 96 THR A CA 1
ATOM 719 C C . THR A 1 96 ? 11.772 2.821 -29.633 1.00 46.66 96 THR A C 1
ATOM 721 O O . THR A 1 96 ? 12.538 3.468 -30.346 1.00 46.66 96 THR A O 1
ATOM 724 N N . LEU A 1 97 ? 11.628 1.500 -29.794 1.00 51.03 97 LEU A N 1
ATOM 725 C CA . LEU A 1 97 ? 12.387 0.738 -30.804 1.00 51.03 97 LEU A CA 1
ATOM 726 C C . LEU A 1 97 ? 11.684 0.574 -32.161 1.00 51.03 97 LEU A C 1
ATOM 728 O O . LEU A 1 97 ? 12.154 -0.184 -33.003 1.00 51.03 97 LEU A O 1
ATOM 732 N N . THR A 1 98 ? 10.623 1.328 -32.447 1.00 50.81 98 THR A N 1
ATOM 733 C CA . THR A 1 98 ? 10.268 1.631 -33.842 1.00 50.81 98 THR A CA 1
ATOM 734 C C . THR A 1 98 ? 11.128 2.789 -34.325 1.00 50.81 98 THR A C 1
ATOM 736 O O . THR A 1 98 ? 10.665 3.919 -34.467 1.00 50.81 98 THR A O 1
ATOM 739 N N . VAL A 1 99 ? 12.402 2.508 -34.595 1.00 58.59 99 VAL A N 1
ATOM 740 C CA . VAL A 1 99 ? 13.089 3.240 -35.658 1.00 58.59 99 VAL A CA 1
ATOM 741 C C . VAL A 1 99 ? 12.319 2.925 -36.945 1.00 58.59 99 VAL A C 1
ATOM 743 O O . VAL A 1 99 ? 12.265 1.755 -37.323 1.00 58.59 99 VAL A O 1
ATOM 746 N N . PRO A 1 100 ? 11.664 3.889 -37.620 1.00 53.03 100 PRO A N 1
ATOM 747 C CA . PRO A 1 100 ? 11.269 3.643 -38.993 1.00 53.03 100 PRO A CA 1
ATOM 748 C C . PRO A 1 100 ? 12.570 3.391 -39.751 1.00 53.03 100 PRO A C 1
ATOM 750 O O . PRO A 1 100 ? 13.471 4.232 -39.730 1.00 53.03 100 PRO A O 1
ATOM 753 N N . GLU A 1 101 ? 12.694 2.215 -40.359 1.00 56.31 101 GLU A N 1
ATOM 754 C CA . GLU A 1 101 ? 13.755 1.895 -41.307 1.00 56.31 101 GLU A CA 1
ATOM 755 C C . GLU A 1 101 ? 13.654 2.880 -42.483 1.00 56.31 101 GLU A C 1
ATOM 757 O O . GLU A 1 101 ? 13.038 2.618 -43.516 1.00 56.31 101 GLU A O 1
ATOM 762 N N . SER A 1 102 ? 14.204 4.080 -42.298 1.00 57.44 102 SER A N 1
ATOM 763 C CA . SER A 1 102 ? 14.289 5.108 -43.323 1.00 57.44 102 SER A CA 1
ATOM 764 C C . SER A 1 102 ? 15.332 4.667 -44.337 1.00 57.44 102 SER A C 1
ATOM 766 O O . SER A 1 102 ? 16.520 4.940 -44.203 1.00 57.44 102 SER A O 1
ATOM 768 N N . GLY A 1 103 ? 14.835 3.966 -45.352 1.00 56.47 103 GLY A N 1
ATOM 769 C CA . GLY A 1 103 ? 15.284 4.069 -46.730 1.00 56.47 103 GLY A CA 1
ATOM 770 C C . GLY A 1 103 ? 16.761 3.792 -46.962 1.00 56.47 103 GLY A C 1
ATOM 771 O O . GLY A 1 103 ? 17.549 4.718 -47.149 1.00 56.47 103 GLY A O 1
ATOM 772 N N . MET A 1 104 ? 17.099 2.515 -47.143 1.00 55.19 104 MET A N 1
ATOM 773 C CA . MET A 1 104 ? 18.231 2.151 -47.990 1.00 55.19 104 MET A CA 1
ATOM 774 C C . MET A 1 104 ? 17.904 2.554 -49.435 1.00 55.19 104 MET A C 1
ATOM 776 O O . MET A 1 104 ? 17.418 1.757 -50.237 1.00 55.19 104 MET A O 1
ATOM 780 N N . ARG A 1 105 ? 18.126 3.828 -49.765 1.00 56.19 105 ARG A N 1
ATOM 781 C CA . ARG A 1 105 ? 18.141 4.300 -51.145 1.00 56.19 105 ARG A CA 1
ATOM 782 C C . ARG A 1 105 ? 19.538 4.045 -51.688 1.00 56.19 105 ARG A C 1
ATOM 784 O O . ARG A 1 105 ? 20.433 4.870 -51.556 1.00 56.19 105 ARG A O 1
ATOM 791 N N . LEU A 1 106 ? 19.703 2.862 -52.272 1.00 55.75 106 LEU A N 1
ATOM 792 C CA . LEU A 1 106 ? 20.698 2.662 -53.315 1.00 55.75 106 LEU A CA 1
ATOM 793 C C . LEU A 1 106 ? 20.370 3.676 -54.417 1.00 55.75 106 LEU A C 1
ATOM 795 O O . LEU A 1 106 ? 19.207 3.735 -54.820 1.00 55.75 106 LEU A O 1
ATOM 799 N N . TRP A 1 107 ? 21.348 4.492 -54.807 1.00 65.81 107 TRP A N 1
ATOM 800 C CA . TRP A 1 107 ? 21.790 4.816 -56.174 1.00 65.81 107 TRP A CA 1
ATOM 801 C C . TRP A 1 107 ? 23.058 5.662 -56.067 1.00 65.81 107 TRP A C 1
ATOM 803 O O . TRP A 1 107 ? 23.017 6.692 -55.357 1.00 65.81 107 TRP A O 1
#

Foldseek 3Di:
DVQLQQQLVQVCVVLVHDSVVQSVQKDQDPDCVLAGIKGQQPVVCVVVVHQLQVVLVCCQVPGDGDPQWPGWDRDRNMIHTHGDVVVVCVVVVPPPPPPPPPDPDDD

Sequence (107 aa):
MEFSEKLGEALAAYCAIDTAEIQNMLETPPESEMGDLALPCFRFAKAQKKSPALIAADIAANAVLPEFILKAEAAGGYVNFFIKPEEFAKAVLVPTLTVPESGMRLW

Radius of gyration: 18.37 Å; chains: 1; bounding box: 35×22×70 Å

pLDDT: mean 83.48, std 13.26, range [46.66, 95.31]

Secondary structure (DSSP, 8-state):
-HHHHHHHHHHHHHHTS-HHHHHHH-B--SSGGG-SEEEETHHHHHHHTS-HHHHHHHHHHH----TTEEEEEEETTEEEEEE-HHHHHHHHHTTS-----------